Protein AF-A0AAJ2GEM2-F1 (afdb_monomer)

Secondary structure (DSSP, 8-state):
-EEEEEEEEEEEEEETTTEEEEEEEEEETTEEEEEESTTT----TTS--TTS--HHHHHHHHHHHHHT-SSSGGGTT-EEEEEEETTEEEEEE-TTS-SEE-HHHHHHHHHHHHHHHHHHHHHTT--

Solvent-accessible surface area (backbone atoms only — not comparable to full-atom values): 7118 Å² total; per-residue (Å²): 92,79,46,69,28,30,29,71,42,73,47,75,48,67,50,93,84,31,21,37,30,45,32,37,35,31,37,44,93,87,43,80,46,60,36,64,24,72,92,68,41,64,39,35,74,79,60,45,51,99,86,52,80,62,57,63,64,50,52,56,50,51,55,25,62,37,67,71,43,95,48,77,76,64,46,45,72,37,63,28,30,35,35,39,55,99,92,37,54,57,30,42,17,20,80,86,63,83,45,74,48,38,63,68,64,55,49,54,48,52,50,53,52,49,54,51,53,54,51,52,54,56,61,74,66,58,132

Mean predicted aligned error: 4.19 Å

Foldseek 3Di:
DKFKWFFADKDWDDDPVFWIWIWTWIATPNDTAIDTDPVQTTAGRRHHDPLDDPLRVVVQVLLCVQQVHPDSGVSHGGMWMFDDDPNHTQWIHHPVRPRIDGSNVVVVVVVVVSVVVVVVVVVVPDD

Sequence (127 aa):
MMEIGTIKAVHIYTHQRLYVTAELELNLKGVKYTFGGYDVFLSGMHGGESSDPPYLGRFLFRCMQVCRVDNWDELKSSKVLVEIQHGKVVAIADISGDNWFNPAKEFGIMDLEKEQMESTFRDNSKP

Nearest PDB structures (foldseek):
  3q6c-assembly14_O  TM=6.601E-01  e=2.577E-01  Klebsiella variicola At-22
  5ly5-assembly1_A-2  TM=4.650E-01  e=9.851E-02  Pyrobaculum calidifontis
  8guo-assembl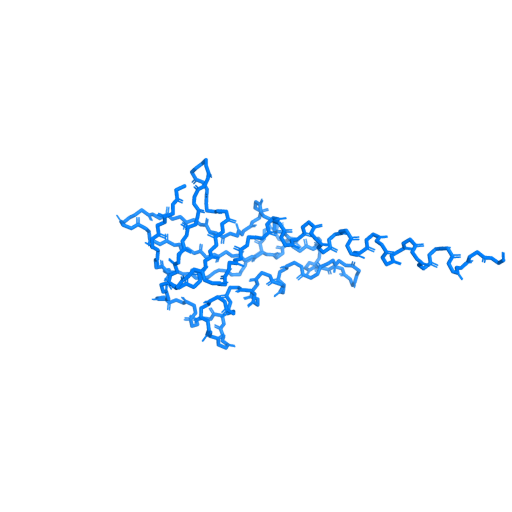y1_B  TM=4.702E-01  e=1.488E+00  Staphylococcus aureus subsp. aureus NCTC 8325
  4o8s-assembly1_A  TM=3.024E-01  e=4.287E-01  Helicobacter pylori J99
  7wtr-assembly1_CC  TM=4.411E-01  e=9.623E+00  Saccharomyces cerevisiae

Radius of gyration: 16.36 Å; Cα contacts (8 Å, |Δi|>4): 224; chains: 1; bounding box: 56×29×38 Å

Structure (mmCIF, N/CA/C/O backbone):
data_AF-A0AAJ2GEM2-F1
#
_entry.id   AF-A0AAJ2GEM2-F1
#
loop_
_atom_site.group_PDB
_atom_site.id
_atom_site.type_symbol
_atom_site.label_atom_id
_atom_site.label_alt_id
_atom_site.label_comp_id
_atom_site.label_asym_id
_atom_site.label_entity_id
_atom_site.label_seq_id
_atom_site.pdbx_PDB_ins_code
_atom_site.Cartn_x
_atom_site.Cartn_y
_atom_site.Cartn_z
_atom_site.occupancy
_atom_site.B_iso_or_equiv
_atom_site.auth_seq_id
_atom_site.auth_comp_id
_atom_site.auth_asym_id
_atom_site.auth_atom_id
_atom_site.pdbx_PDB_model_num
ATOM 1 N N . MET A 1 1 ? -4.146 13.820 7.627 1.00 87.31 1 MET A N 1
ATOM 2 C CA . MET A 1 1 ? -4.910 13.338 8.806 1.00 87.31 1 MET A CA 1
ATOM 3 C C . MET A 1 1 ? -4.444 11.925 9.117 1.00 87.31 1 MET A C 1
ATOM 5 O O . MET A 1 1 ? -4.185 11.200 8.165 1.00 87.31 1 MET A O 1
ATOM 9 N N . MET A 1 2 ? -4.312 11.554 10.393 1.00 91.69 2 MET A N 1
ATOM 10 C CA . MET A 1 2 ? -3.944 10.193 10.811 1.00 91.69 2 MET A CA 1
ATOM 11 C C . MET A 1 2 ? -5.131 9.520 11.498 1.00 91.69 2 MET A C 1
ATOM 13 O O . MET A 1 2 ? -5.761 10.132 12.357 1.00 91.69 2 MET A O 1
ATOM 17 N N . GLU A 1 3 ? -5.434 8.284 11.114 1.00 95.12 3 GLU A N 1
ATOM 18 C CA . GLU A 1 3 ? -6.582 7.518 11.611 1.00 95.12 3 GLU A CA 1
ATOM 19 C C . GLU A 1 3 ? -6.232 6.033 11.753 1.00 95.12 3 GLU A C 1
ATOM 21 O O . GLU A 1 3 ? -5.345 5.532 11.067 1.00 95.12 3 GLU A O 1
ATOM 26 N N . ILE A 1 4 ? -6.946 5.305 12.615 1.00 97.38 4 ILE A N 1
ATOM 27 C CA . ILE A 1 4 ? -6.847 3.839 12.671 1.00 97.38 4 ILE A CA 1
ATOM 28 C C . ILE A 1 4 ? -7.840 3.239 11.673 1.00 97.38 4 ILE A C 1
ATOM 30 O O . ILE A 1 4 ? -9.042 3.513 11.729 1.00 97.38 4 ILE A O 1
ATOM 34 N N . GLY A 1 5 ? -7.337 2.384 10.787 1.00 97.69 5 GLY A N 1
ATOM 35 C CA . GLY A 1 5 ? -8.118 1.616 9.824 1.00 97.69 5 GLY A CA 1
ATOM 36 C C . GLY A 1 5 ? -8.068 0.115 10.096 1.00 97.69 5 GLY A C 1
ATOM 37 O O . GLY A 1 5 ? -7.226 -0.384 10.840 1.00 97.69 5 GLY A O 1
ATOM 38 N N . THR A 1 6 ? -8.991 -0.625 9.487 1.00 98.50 6 THR A N 1
ATOM 39 C CA . THR A 1 6 ? -8.941 -2.094 9.406 1.00 98.50 6 THR A CA 1
ATOM 40 C C . THR A 1 6 ? -8.868 -2.515 7.948 1.00 98.50 6 THR A C 1
ATOM 42 O O . THR A 1 6 ? -9.696 -2.067 7.153 1.00 98.50 6 THR A O 1
ATOM 45 N N . ILE A 1 7 ? -7.937 -3.403 7.608 1.00 98.56 7 ILE A N 1
ATOM 46 C CA . ILE A 1 7 ? -7.862 -4.013 6.277 1.00 98.56 7 ILE A CA 1
ATOM 47 C C . ILE A 1 7 ? -9.051 -4.965 6.114 1.00 98.56 7 ILE A C 1
ATOM 49 O O . ILE A 1 7 ? -9.258 -5.869 6.924 1.00 98.56 7 ILE A O 1
ATOM 53 N N . LYS A 1 8 ? -9.876 -4.746 5.093 1.00 98.50 8 LYS A N 1
ATOM 54 C CA . LYS A 1 8 ? -11.078 -5.545 4.806 1.00 98.50 8 LYS A CA 1
ATOM 55 C C . LYS A 1 8 ? -10.858 -6.552 3.694 1.00 98.50 8 LYS A C 1
ATOM 57 O O . LYS A 1 8 ? -11.381 -7.660 3.774 1.00 98.50 8 LYS A O 1
ATOM 62 N N . ALA A 1 9 ? -10.066 -6.185 2.700 1.00 98.19 9 ALA A N 1
ATOM 63 C CA . ALA A 1 9 ? -9.707 -7.059 1.603 1.00 98.19 9 ALA A CA 1
ATOM 64 C C . ALA A 1 9 ? -8.306 -6.721 1.103 1.00 98.19 9 ALA A C 1
ATOM 66 O O . ALA A 1 9 ? -7.794 -5.623 1.322 1.00 98.19 9 ALA A O 1
ATOM 67 N N . VAL A 1 10 ? -7.707 -7.696 0.432 1.00 98.06 10 VAL A N 1
ATOM 68 C CA . VAL A 1 10 ? -6.443 -7.543 -0.275 1.00 98.06 10 VAL A CA 1
ATOM 69 C C . VAL A 1 10 ? -6.645 -8.025 -1.697 1.00 98.06 10 VAL A C 1
ATOM 71 O O . VAL A 1 10 ? -7.324 -9.032 -1.923 1.00 98.06 10 VAL A O 1
ATOM 74 N N . HIS A 1 11 ? -6.077 -7.302 -2.651 1.00 97.56 11 HIS A N 1
ATOM 75 C CA . HIS A 1 11 ? -6.247 -7.591 -4.065 1.00 97.56 11 HIS A CA 1
ATOM 76 C C . HIS A 1 11 ? -4.890 -7.597 -4.751 1.00 97.56 11 HIS A C 1
ATOM 78 O O . HIS A 1 11 ? -4.088 -6.691 -4.551 1.00 97.56 11 HIS A O 1
ATOM 84 N N . ILE A 1 12 ? -4.661 -8.613 -5.578 1.00 96.06 12 ILE A N 1
ATOM 85 C CA . ILE A 1 12 ? -3.611 -8.645 -6.595 1.00 96.06 12 ILE A CA 1
ATOM 86 C C . ILE A 1 12 ? -4.339 -8.909 -7.905 1.00 96.06 12 ILE A C 1
ATOM 88 O O . ILE A 1 12 ? -5.112 -9.865 -7.997 1.00 96.06 12 ILE A O 1
ATOM 92 N N . TYR A 1 13 ? -4.169 -8.035 -8.890 1.00 95.12 13 TYR A N 1
ATOM 93 C CA . TYR A 1 13 ? -4.963 -8.093 -10.114 1.00 95.12 13 TYR A CA 1
ATOM 94 C C . TYR A 1 13 ? -4.216 -7.524 -11.313 1.00 95.12 13 TYR A C 1
ATOM 96 O O . TYR A 1 13 ? -3.241 -6.783 -11.183 1.00 95.12 13 TYR A O 1
ATOM 104 N N . THR A 1 14 ? -4.701 -7.875 -12.503 1.00 94.12 14 THR A N 1
ATOM 105 C CA . THR A 1 14 ? -4.182 -7.330 -13.754 1.00 94.12 14 THR A CA 1
ATOM 106 C C . THR A 1 14 ? -4.879 -6.019 -14.114 1.00 94.12 14 THR A C 1
ATOM 108 O O . THR A 1 14 ? -6.105 -5.995 -14.246 1.00 94.12 14 THR A O 1
ATOM 111 N N . HIS A 1 15 ? -4.120 -4.955 -14.358 1.00 93.19 15 HIS A N 1
ATOM 112 C CA . HIS A 1 15 ? -4.602 -3.702 -14.930 1.00 93.19 15 HIS A CA 1
ATOM 113 C C . HIS A 1 15 ? -4.391 -3.709 -16.451 1.00 93.19 15 HIS A C 1
ATOM 115 O O . HIS A 1 15 ? -3.305 -4.019 -16.941 1.00 93.19 15 HIS A O 1
ATOM 121 N N . GLN A 1 16 ? -5.452 -3.420 -17.213 1.00 92.12 16 GLN A N 1
ATOM 122 C CA . GLN A 1 16 ? -5.443 -3.397 -18.688 1.00 92.12 16 GLN A CA 1
ATOM 123 C C . GLN A 1 16 ? -4.887 -4.669 -19.365 1.00 92.12 16 GLN A C 1
ATOM 125 O O . GLN A 1 16 ? -4.491 -4.629 -20.524 1.00 92.12 16 GLN A O 1
ATOM 130 N N . ARG A 1 17 ? -4.891 -5.817 -18.667 1.00 88.94 17 ARG A N 1
ATOM 131 C CA . ARG A 1 17 ? -4.350 -7.120 -19.120 1.00 88.94 17 ARG A CA 1
ATOM 132 C C . ARG A 1 17 ? -2.831 -7.169 -19.355 1.00 88.94 17 ARG A C 1
ATOM 134 O O . ARG A 1 17 ? -2.345 -8.203 -19.799 1.00 88.94 17 ARG A O 1
ATOM 141 N N . LEU A 1 18 ? -2.101 -6.097 -19.056 1.00 89.88 18 LEU A N 1
ATOM 142 C CA . LEU A 1 18 ? -0.658 -5.983 -19.310 1.00 89.88 18 LEU A CA 1
ATOM 143 C C . LEU A 1 18 ? 0.146 -5.847 -18.013 1.00 89.88 18 LEU A C 1
ATOM 145 O O . LEU A 1 18 ? 1.259 -6.350 -17.896 1.00 89.88 18 LEU A O 1
ATOM 149 N N . TYR A 1 19 ? -0.447 -5.217 -17.005 1.00 91.38 19 TYR A N 1
ATOM 150 C CA . TYR A 1 19 ? 0.249 -4.870 -15.776 1.00 91.38 19 TYR A CA 1
ATOM 151 C C . TYR A 1 19 ? -0.329 -5.641 -14.600 1.00 91.38 19 TYR A C 1
ATOM 153 O O . TYR A 1 19 ? -1.535 -5.861 -14.548 1.00 91.38 19 TYR A O 1
ATOM 161 N N . VAL A 1 20 ? 0.502 -6.001 -13.630 1.00 93.25 20 VAL A N 1
ATOM 162 C CA . VAL A 1 20 ? 0.079 -6.519 -12.329 1.00 93.25 20 VAL A CA 1
ATOM 163 C C . VAL A 1 20 ? 0.234 -5.410 -11.296 1.00 93.25 20 VAL A C 1
ATOM 165 O O . VAL A 1 20 ? 1.227 -4.684 -11.284 1.00 93.25 20 VAL A O 1
ATOM 168 N N . THR A 1 21 ? -0.754 -5.282 -10.421 1.00 95.44 21 THR A N 1
ATOM 169 C CA . THR A 1 21 ? -0.713 -4.374 -9.273 1.00 95.44 21 THR A CA 1
ATOM 170 C C . THR A 1 21 ? -1.363 -5.029 -8.060 1.00 95.44 21 THR A C 1
ATOM 172 O O . THR A 1 21 ? -1.958 -6.108 -8.165 1.00 95.44 21 THR A O 1
ATOM 175 N N . ALA A 1 22 ? -1.229 -4.387 -6.904 1.00 97.00 22 ALA A N 1
ATOM 176 C CA . ALA A 1 22 ? -1.862 -4.817 -5.672 1.00 97.00 22 ALA A CA 1
ATOM 177 C C . ALA A 1 22 ? -2.357 -3.630 -4.851 1.00 97.00 22 ALA A C 1
ATOM 179 O O . ALA A 1 22 ? -1.742 -2.564 -4.842 1.00 97.00 22 ALA A O 1
ATOM 180 N N . GLU A 1 23 ? -3.455 -3.835 -4.131 1.00 97.56 23 GLU A N 1
ATOM 181 C CA . GLU A 1 23 ? -4.030 -2.832 -3.237 1.00 97.56 23 GLU A CA 1
ATOM 182 C C . GLU A 1 23 ? -4.684 -3.464 -2.005 1.00 97.56 23 GLU A C 1
ATOM 184 O O . GLU A 1 23 ? -5.083 -4.635 -2.006 1.00 97.56 23 GLU A O 1
ATOM 189 N N . LEU A 1 24 ? -4.806 -2.661 -0.951 1.00 98.38 24 LEU A N 1
ATOM 190 C CA . LEU A 1 24 ? -5.553 -2.973 0.261 1.00 98.38 24 LEU A CA 1
ATOM 191 C C . LEU A 1 24 ? -6.851 -2.168 0.276 1.00 98.38 24 LEU A C 1
ATOM 193 O O . LEU A 1 24 ? -6.831 -0.948 0.103 1.00 98.38 24 LEU A O 1
ATOM 197 N N . GLU A 1 25 ? -7.963 -2.834 0.568 1.00 98.31 25 GLU A N 1
ATOM 198 C CA . GLU A 1 25 ? -9.202 -2.164 0.947 1.00 98.31 25 GLU A CA 1
ATOM 199 C C . GLU A 1 25 ? -9.182 -1.894 2.453 1.00 98.31 25 GLU A C 1
ATOM 201 O O . GLU A 1 25 ? -9.085 -2.817 3.265 1.00 98.31 25 GLU A O 1
ATOM 206 N N . LEU A 1 26 ? -9.312 -0.629 2.834 1.00 98.31 26 LEU A N 1
ATOM 207 C CA . LEU A 1 26 ? -9.297 -0.165 4.214 1.00 98.31 26 LEU A CA 1
ATOM 208 C C . LEU A 1 26 ? -10.680 0.355 4.609 1.00 98.31 26 LEU A C 1
ATOM 210 O O . LEU A 1 26 ? -11.336 1.062 3.849 1.00 98.31 26 LEU A O 1
ATOM 214 N N . ASN A 1 27 ? -11.106 0.056 5.833 1.00 98.19 27 ASN A N 1
ATOM 215 C CA . ASN A 1 27 ? -12.268 0.684 6.456 1.00 98.19 27 ASN A CA 1
ATOM 216 C C . ASN A 1 27 ? -11.808 1.571 7.613 1.00 98.19 27 ASN A C 1
ATOM 218 O O . ASN A 1 27 ? -11.241 1.077 8.593 1.00 98.19 27 ASN A O 1
ATOM 222 N N . LEU A 1 28 ? -12.073 2.868 7.487 1.00 96.75 28 LEU A N 1
ATOM 223 C CA . LEU A 1 28 ? -11.800 3.889 8.488 1.00 96.75 28 LEU A CA 1
ATOM 224 C C . LEU A 1 28 ? -13.138 4.457 8.960 1.00 96.75 28 LEU A C 1
ATOM 226 O O . LEU A 1 28 ? -13.787 5.214 8.241 1.00 96.75 28 LEU A O 1
ATOM 230 N N . LYS A 1 29 ? -13.569 4.074 10.169 1.00 94.06 29 LYS A N 1
ATOM 231 C CA . LYS A 1 29 ? -14.821 4.548 10.799 1.00 94.06 29 LYS A CA 1
ATOM 232 C C . LYS A 1 29 ? -16.066 4.413 9.894 1.00 94.06 29 LYS A C 1
ATOM 234 O O . LYS A 1 29 ? -16.943 5.268 9.906 1.00 94.06 29 LYS A O 1
ATOM 239 N N . GLY A 1 30 ? -16.147 3.337 9.112 1.00 94.75 30 GLY A N 1
ATOM 240 C CA . GLY A 1 30 ? -17.253 3.064 8.186 1.00 94.75 30 GLY A CA 1
ATOM 241 C C . GLY A 1 30 ? -17.030 3.570 6.759 1.00 94.75 30 GLY A C 1
ATOM 242 O O . GLY A 1 30 ? -17.807 3.220 5.875 1.00 94.75 30 GLY A O 1
ATOM 243 N N . VAL A 1 31 ? -15.968 4.340 6.508 1.00 96.62 31 VAL A N 1
ATOM 244 C CA . VAL A 1 31 ? -15.620 4.846 5.176 1.00 96.62 31 VAL A CA 1
ATOM 245 C C . VAL A 1 31 ? -14.596 3.923 4.522 1.00 96.62 31 VAL A C 1
ATOM 247 O O . VAL A 1 31 ? -13.579 3.577 5.127 1.00 96.62 31 VAL A O 1
ATOM 250 N N . LYS A 1 32 ? -14.869 3.527 3.277 1.00 97.69 32 LYS A N 1
ATOM 251 C CA . LYS A 1 32 ? -13.980 2.696 2.462 1.00 97.69 32 LYS A CA 1
ATOM 252 C C . LYS A 1 32 ? -12.896 3.548 1.803 1.00 97.69 32 LYS A C 1
ATOM 254 O O . LYS A 1 32 ? -13.198 4.570 1.193 1.00 97.69 32 LYS A O 1
ATOM 259 N N . TYR A 1 33 ? -11.659 3.078 1.884 1.00 97.75 33 TYR A N 1
ATOM 260 C CA . TYR A 1 33 ? -10.492 3.627 1.203 1.00 97.75 33 TYR A CA 1
ATOM 261 C C . TYR A 1 33 ? -9.711 2.511 0.511 1.00 97.75 33 TYR A C 1
ATOM 263 O O . TYR A 1 33 ? -9.813 1.346 0.892 1.00 97.75 33 TYR A O 1
ATOM 271 N N . THR A 1 34 ? -8.886 2.893 -0.458 1.00 97.62 34 THR A N 1
ATOM 272 C CA . THR A 1 34 ? -7.925 2.005 -1.113 1.00 97.62 34 THR A CA 1
ATOM 273 C C . THR A 1 34 ? -6.510 2.518 -0.863 1.00 97.62 34 THR A C 1
ATOM 275 O O . THR A 1 34 ? -6.282 3.730 -0.848 1.00 97.62 34 THR A O 1
ATOM 278 N N . PHE A 1 35 ? -5.567 1.601 -0.661 1.00 98.00 35 PHE A N 1
ATOM 279 C CA . PHE A 1 35 ? -4.139 1.886 -0.541 1.00 98.00 35 PHE A CA 1
ATOM 280 C C . PHE A 1 35 ? -3.338 1.006 -1.504 1.00 98.00 35 PHE A C 1
ATOM 282 O O . PHE A 1 35 ? -3.473 -0.215 -1.464 1.00 98.00 35 PHE A O 1
ATOM 289 N N . GLY A 1 36 ? -2.495 1.613 -2.342 1.00 96.94 36 GLY A N 1
ATOM 290 C CA . GLY A 1 36 ? -1.809 0.930 -3.445 1.00 96.94 36 GLY A CA 1
ATOM 291 C C . GLY A 1 36 ? -2.563 1.076 -4.768 1.00 96.94 36 GLY A C 1
ATOM 292 O O . GLY A 1 36 ? -3.215 2.093 -5.005 1.00 96.94 36 GLY A O 1
ATOM 293 N N . GLY A 1 37 ? -2.474 0.055 -5.615 1.00 95.38 37 GLY A N 1
ATOM 294 C CA . GLY A 1 37 ? -3.141 0.002 -6.912 1.00 95.38 37 GLY A CA 1
ATOM 295 C C . GLY A 1 37 ? -2.386 0.740 -8.017 1.00 95.38 37 GLY A C 1
ATOM 296 O O . GLY A 1 37 ? -1.274 1.240 -7.828 1.00 95.38 37 GLY A O 1
ATOM 297 N N . TYR A 1 38 ? -3.013 0.811 -9.192 1.00 91.62 38 TYR A N 1
ATOM 298 C CA . TYR A 1 38 ? -2.399 1.346 -10.414 1.00 91.62 38 TYR A CA 1
ATOM 299 C C . TYR A 1 38 ? -1.965 2.818 -10.299 1.00 91.62 38 TYR A C 1
ATOM 301 O O . TYR A 1 38 ? -1.008 3.223 -10.950 1.00 91.62 38 TYR A O 1
ATOM 309 N N . ASP A 1 39 ? -2.626 3.597 -9.438 1.00 87.06 39 ASP A N 1
ATOM 310 C CA . ASP A 1 39 ? -2.284 4.994 -9.133 1.00 87.06 39 ASP A CA 1
ATOM 311 C C . ASP A 1 39 ? -0.898 5.141 -8.472 1.00 87.06 39 ASP A C 1
ATOM 313 O O . ASP A 1 39 ? -0.373 6.251 -8.389 1.00 87.06 39 ASP A O 1
ATOM 317 N N . VAL A 1 40 ? -0.321 4.046 -7.9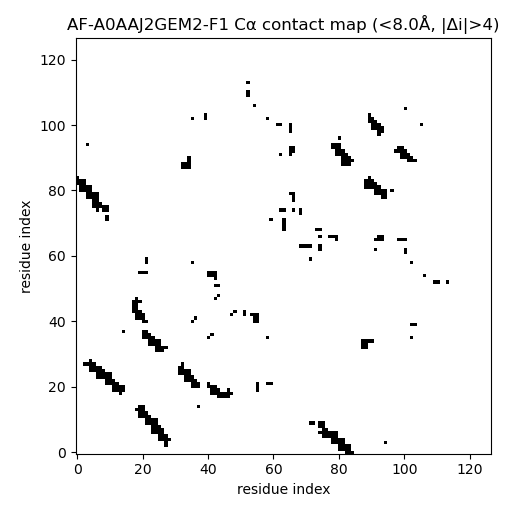64 1.00 90.19 40 VAL A N 1
ATOM 318 C CA . VAL A 1 40 ? 0.903 4.062 -7.155 1.00 90.19 40 VAL A CA 1
ATOM 319 C C . VAL A 1 40 ? 2.107 3.451 -7.888 1.00 90.19 40 VAL A C 1
ATOM 321 O O . VAL A 1 40 ? 3.235 3.761 -7.525 1.00 90.19 40 VAL A O 1
ATOM 324 N N . PHE A 1 41 ? 1.919 2.610 -8.912 1.00 89.88 41 PHE A N 1
ATOM 325 C CA . PHE A 1 41 ? 2.071 1.171 -8.693 1.00 89.88 41 PHE A CA 1
ATOM 326 C C . PHE A 1 41 ? 1.657 0.262 -9.859 1.00 89.88 41 PHE A C 1
ATOM 328 O O . PHE A 1 41 ? 0.575 -0.318 -9.792 1.00 89.88 41 PHE A O 1
ATOM 335 N N . LEU A 1 42 ? 2.504 0.034 -10.868 1.00 88.62 42 LEU A N 1
ATOM 336 C CA . LEU A 1 42 ? 2.314 -1.032 -11.865 1.00 88.62 42 LEU A CA 1
ATOM 337 C C . LEU A 1 42 ? 3.599 -1.857 -12.043 1.00 88.62 42 LEU A C 1
ATOM 339 O O . LEU A 1 42 ? 4.701 -1.339 -11.878 1.00 88.62 42 LEU A O 1
ATOM 343 N N . SER A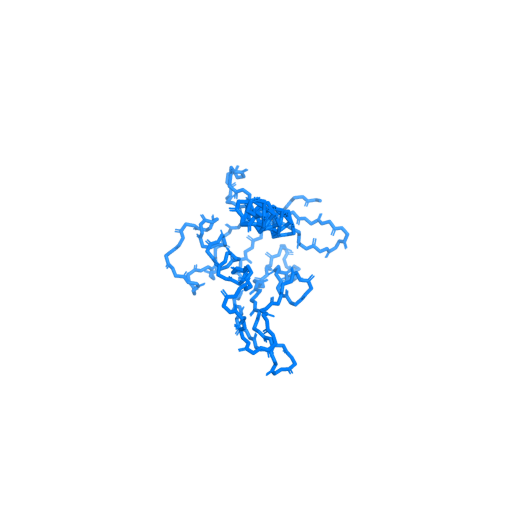 1 43 ? 3.467 -3.140 -12.390 1.00 84.38 43 SER A N 1
ATOM 344 C CA . SER A 1 43 ? 4.576 -3.908 -12.975 1.00 84.38 43 SER A CA 1
ATOM 345 C C . SER A 1 43 ? 4.958 -3.361 -14.358 1.00 84.38 43 SER A C 1
ATOM 347 O O . SER A 1 43 ? 4.233 -2.547 -14.925 1.00 84.38 43 SER A O 1
ATOM 349 N N . GLY A 1 44 ? 6.012 -3.897 -14.976 1.00 82.19 44 GLY A N 1
ATOM 350 C CA . GLY A 1 44 ? 6.224 -3.770 -16.423 1.00 82.19 44 GLY A CA 1
ATOM 351 C C . GLY A 1 44 ? 5.077 -4.376 -17.254 1.00 82.19 44 GLY A C 1
ATOM 352 O O . GLY A 1 44 ? 4.269 -5.160 -16.742 1.00 82.19 44 GLY A O 1
ATOM 353 N N . MET A 1 45 ? 5.021 -4.031 -18.548 1.00 81.94 45 MET A N 1
ATOM 354 C CA . MET A 1 45 ? 3.931 -4.326 -19.511 1.00 81.94 45 MET A CA 1
ATOM 355 C C . MET A 1 45 ? 3.648 -5.822 -19.759 1.00 81.94 45 MET A C 1
ATOM 357 O O . MET A 1 45 ? 2.637 -6.183 -20.362 1.00 81.94 45 MET A O 1
ATOM 361 N N . HIS A 1 46 ? 4.528 -6.704 -19.294 1.00 83.69 46 HIS A N 1
ATOM 362 C CA . HIS A 1 46 ? 4.3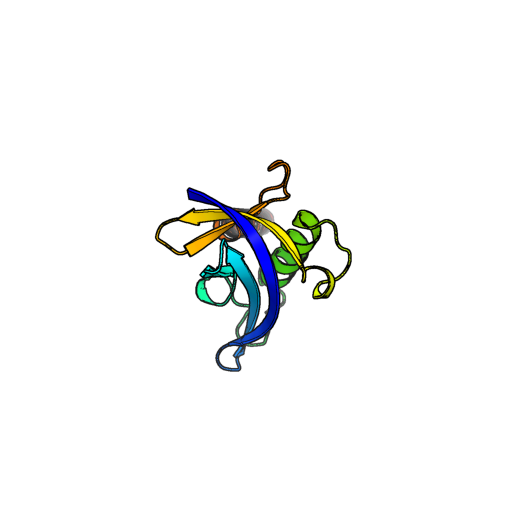81 -8.157 -19.389 1.00 83.69 46 HIS A CA 1
ATOM 363 C C . HIS A 1 46 ? 4.425 -8.837 -18.013 1.00 83.69 46 HIS A C 1
ATOM 365 O O . HIS A 1 46 ? 4.871 -9.974 -17.889 1.0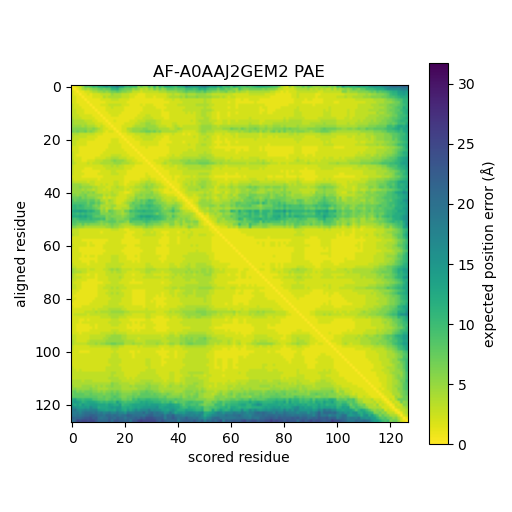0 83.69 46 HIS A O 1
ATOM 371 N N . GLY A 1 47 ? 3.973 -8.134 -16.969 1.00 79.69 47 GLY A N 1
ATOM 372 C CA . GLY A 1 47 ? 4.074 -8.594 -15.579 1.00 79.69 47 GLY A CA 1
ATOM 373 C C . GLY A 1 47 ? 5.408 -8.263 -14.900 1.00 79.69 47 GLY A C 1
ATOM 374 O O . GLY A 1 47 ? 5.640 -8.707 -13.779 1.00 79.69 47 GLY A O 1
ATOM 375 N N . GLY A 1 48 ? 6.249 -7.456 -15.551 1.00 78.75 48 GLY A N 1
ATOM 376 C CA . GLY A 1 48 ? 7.581 -7.060 -15.089 1.00 78.75 48 GLY A CA 1
ATOM 377 C C . GLY A 1 48 ? 8.683 -7.481 -16.056 1.00 78.75 48 GLY A C 1
ATOM 378 O O . GLY A 1 48 ? 8.650 -8.579 -16.609 1.00 78.75 48 GLY A O 1
ATOM 379 N N . GLU A 1 49 ? 9.658 -6.604 -16.257 1.00 79.56 49 GLU A N 1
ATOM 380 C CA . GLU A 1 49 ? 10.907 -6.912 -16.952 1.00 79.56 49 GLU A CA 1
ATOM 381 C C . GLU A 1 49 ? 12.013 -7.240 -15.940 1.00 79.56 49 GLU A C 1
ATOM 383 O O . GLU A 1 49 ? 11.976 -6.815 -14.787 1.00 79.56 49 GLU A O 1
ATOM 388 N N . SER A 1 50 ? 13.037 -7.989 -16.357 1.00 77.69 50 SER A N 1
ATOM 389 C CA . SER A 1 50 ? 14.132 -8.409 -15.465 1.00 77.69 50 SER A CA 1
ATOM 390 C C . SER A 1 50 ? 14.933 -7.246 -14.867 1.00 77.69 50 SER A C 1
ATOM 392 O O . SER A 1 50 ? 15.612 -7.425 -13.860 1.00 77.69 50 SER A O 1
ATOM 394 N N . SER A 1 51 ? 14.885 -6.074 -15.500 1.00 78.38 51 SER A N 1
ATOM 395 C CA . SER A 1 51 ? 15.547 -4.840 -15.065 1.00 78.38 51 SER A CA 1
ATOM 396 C C . SER A 1 51 ? 14.627 -3.874 -14.315 1.00 78.38 51 SER A C 1
ATOM 398 O O . SER A 1 51 ? 15.084 -2.804 -13.896 1.00 78.38 51 SER A O 1
ATOM 400 N N . ASP A 1 52 ? 13.339 -4.188 -14.175 1.00 77.94 52 ASP A N 1
ATOM 401 C CA . ASP A 1 52 ? 12.405 -3.313 -13.473 1.00 77.94 52 ASP A CA 1
ATOM 402 C C . ASP A 1 52 ? 12.666 -3.359 -11.965 1.00 77.94 52 ASP A C 1
ATOM 404 O O . ASP A 1 52 ? 12.884 -4.441 -11.404 1.00 77.94 52 ASP A O 1
ATOM 408 N N . PRO A 1 53 ? 12.609 -2.210 -11.267 1.00 82.38 53 PRO A N 1
ATOM 409 C CA . PRO A 1 53 ? 12.550 -2.228 -9.819 1.00 82.38 53 PRO A CA 1
ATOM 410 C C . PRO A 1 53 ? 11.361 -3.090 -9.362 1.00 82.38 53 PRO A C 1
ATOM 412 O O . PRO A 1 53 ? 10.260 -2.982 -9.913 1.00 82.38 53 PRO A O 1
ATOM 415 N N . PRO A 1 54 ? 11.532 -3.947 -8.343 1.00 89.81 54 PRO A N 1
ATOM 416 C CA . PRO A 1 54 ? 10.502 -4.896 -7.935 1.00 89.81 54 PRO A CA 1
ATOM 417 C C . PRO A 1 54 ? 9.412 -4.226 -7.076 1.00 89.81 54 PRO A C 1
ATOM 419 O O . PRO A 1 54 ? 9.157 -4.665 -5.953 1.00 89.81 54 PRO A O 1
ATOM 422 N N . TYR A 1 55 ? 8.757 -3.164 -7.567 1.00 93.25 55 TYR A N 1
ATOM 423 C CA . TYR A 1 55 ? 7.801 -2.362 -6.785 1.00 93.25 55 TYR A CA 1
ATOM 424 C C . TYR A 1 55 ? 6.658 -3.196 -6.211 1.00 93.25 55 TYR A C 1
ATOM 426 O O . TYR A 1 55 ? 6.324 -3.041 -5.041 1.00 93.25 55 TYR A O 1
ATOM 434 N N . LEU A 1 56 ? 6.095 -4.122 -7.001 1.00 92.94 56 LEU A N 1
ATOM 435 C CA . LEU A 1 56 ? 5.047 -5.026 -6.524 1.00 92.94 56 LEU A CA 1
ATOM 436 C C . LEU A 1 56 ? 5.550 -5.870 -5.354 1.00 92.94 56 LEU A C 1
ATOM 438 O O . LEU A 1 56 ? 4.937 -5.868 -4.291 1.00 92.94 56 LEU A O 1
ATOM 442 N N . GLY A 1 57 ? 6.691 -6.543 -5.517 1.00 93.94 57 GLY A N 1
ATOM 443 C CA . GLY A 1 57 ? 7.283 -7.346 -4.446 1.00 93.94 57 GLY A CA 1
ATOM 444 C C . GLY A 1 57 ? 7.566 -6.513 -3.195 1.00 93.94 57 GLY A C 1
ATOM 445 O O . GLY A 1 57 ? 7.242 -6.935 -2.084 1.00 93.94 57 GLY A O 1
ATOM 446 N N . ARG A 1 58 ? 8.089 -5.294 -3.373 1.00 95.75 58 ARG A N 1
ATOM 447 C CA . ARG A 1 58 ? 8.348 -4.365 -2.272 1.00 95.75 58 ARG A CA 1
ATOM 448 C C . ARG A 1 58 ? 7.063 -3.948 -1.565 1.00 95.75 58 ARG A C 1
ATOM 450 O O . ARG A 1 58 ? 7.011 -4.015 -0.341 1.00 95.75 58 ARG A O 1
ATOM 457 N N . PHE A 1 59 ? 6.026 -3.570 -2.309 1.00 97.38 59 PHE A N 1
ATOM 458 C CA . PHE A 1 59 ? 4.725 -3.196 -1.762 1.00 97.38 59 PHE A CA 1
ATOM 459 C C . PHE A 1 59 ? 4.128 -4.314 -0.912 1.00 97.38 59 PHE A C 1
ATOM 461 O O . PHE A 1 59 ? 3.748 -4.082 0.239 1.00 97.38 59 PHE A O 1
ATOM 468 N N . LEU A 1 60 ? 4.085 -5.529 -1.473 1.00 97.25 60 LEU A N 1
ATOM 469 C CA . LEU A 1 60 ? 3.528 -6.696 -0.800 1.00 97.25 60 LEU A CA 1
ATOM 470 C C . LEU A 1 60 ? 4.272 -6.959 0.514 1.00 97.25 60 LEU A C 1
ATOM 472 O O . LEU A 1 60 ? 3.666 -7.057 1.582 1.00 97.25 60 LEU A O 1
ATOM 476 N N . PHE A 1 61 ? 5.603 -6.996 0.442 1.00 97.62 61 PHE A N 1
ATOM 477 C CA . PHE A 1 61 ? 6.452 -7.262 1.594 1.00 97.62 61 PHE A CA 1
ATOM 478 C C . PHE A 1 61 ? 6.330 -6.189 2.678 1.00 97.62 61 PHE A C 1
ATOM 480 O O . PHE A 1 61 ? 6.170 -6.522 3.850 1.00 97.62 61 PHE A O 1
ATOM 487 N N . ARG A 1 62 ? 6.340 -4.901 2.314 1.00 98.38 62 ARG A N 1
ATOM 488 C CA . ARG A 1 62 ? 6.219 -3.809 3.291 1.00 98.38 62 ARG A CA 1
ATOM 489 C C . ARG A 1 62 ? 4.876 -3.826 4.012 1.00 98.38 62 ARG A C 1
ATOM 491 O O . ARG A 1 62 ? 4.856 -3.647 5.226 1.00 98.38 62 ARG A O 1
ATOM 498 N N . CYS A 1 63 ? 3.774 -4.118 3.320 1.00 98.38 63 CYS A N 1
ATOM 499 C CA . CYS A 1 63 ? 2.474 -4.273 3.979 1.00 98.38 63 CYS A CA 1
ATOM 500 C C . CYS A 1 63 ? 2.472 -5.444 4.979 1.00 98.38 63 CYS A C 1
ATOM 502 O O . CYS A 1 63 ? 1.972 -5.288 6.095 1.00 98.38 63 CYS A O 1
ATOM 504 N N . MET A 1 64 ? 3.074 -6.586 4.618 1.00 98.50 64 MET A N 1
ATOM 505 C CA . MET A 1 64 ? 3.231 -7.735 5.523 1.00 98.50 64 MET A CA 1
ATOM 506 C C . MET A 1 64 ? 4.095 -7.394 6.742 1.00 98.50 64 MET A C 1
ATOM 508 O O . MET A 1 64 ? 3.706 -7.691 7.868 1.00 98.50 64 MET A O 1
ATOM 512 N N . GLN A 1 65 ? 5.205 -6.671 6.558 1.00 98.38 65 GLN A N 1
ATOM 513 C CA . GLN A 1 65 ? 6.052 -6.210 7.663 1.00 98.38 65 GLN A CA 1
ATOM 514 C C . GLN A 1 65 ? 5.334 -5.236 8.603 1.00 98.38 65 GLN A C 1
ATOM 516 O O . GLN A 1 65 ? 5.506 -5.316 9.818 1.00 98.38 65 GLN A O 1
ATOM 521 N N . VAL A 1 66 ? 4.535 -4.316 8.055 1.00 98.56 66 VAL A N 1
ATOM 522 C CA . VAL A 1 66 ? 3.708 -3.390 8.843 1.00 98.56 66 VAL A CA 1
ATOM 523 C C . VAL A 1 66 ? 2.725 -4.159 9.727 1.00 98.56 66 VAL A C 1
ATOM 525 O O . VAL A 1 66 ? 2.582 -3.848 10.906 1.00 98.56 66 VAL A O 1
ATOM 528 N N . CYS A 1 67 ? 2.086 -5.198 9.189 1.00 98.12 67 CYS A N 1
ATOM 529 C CA . CYS A 1 67 ? 1.100 -5.983 9.935 1.00 98.12 67 CYS A CA 1
ATOM 530 C C . CYS A 1 67 ? 1.705 -7.148 10.735 1.00 98.12 67 CYS A C 1
ATOM 532 O O . CYS A 1 67 ? 0.989 -7.767 11.516 1.00 98.12 67 CYS A O 1
ATOM 534 N N . ARG A 1 68 ? 3.008 -7.422 10.576 1.00 97.56 68 ARG A N 1
ATOM 535 C CA . ARG A 1 68 ? 3.736 -8.545 11.195 1.00 97.56 68 ARG A CA 1
ATOM 536 C C . ARG A 1 68 ? 3.101 -9.903 10.875 1.00 97.56 68 ARG A C 1
ATOM 538 O O . ARG A 1 68 ? 2.892 -10.719 11.768 1.00 97.56 68 ARG A O 1
ATOM 545 N N . VAL A 1 69 ? 2.789 -10.109 9.599 1.00 97.69 69 VAL A N 1
ATOM 546 C CA . VAL A 1 69 ? 2.228 -11.356 9.062 1.00 97.69 69 VAL A CA 1
ATOM 547 C C . VAL A 1 69 ? 3.192 -11.975 8.058 1.00 97.69 69 VAL A C 1
ATOM 549 O O . VAL A 1 69 ? 3.967 -11.254 7.426 1.00 97.69 69 VAL A O 1
ATOM 552 N N . ASP A 1 70 ? 3.118 -13.291 7.884 1.00 96.06 70 ASP A N 1
ATOM 553 C CA . ASP A 1 70 ? 4.011 -14.026 6.978 1.00 96.06 70 ASP A CA 1
ATOM 554 C C . ASP A 1 70 ? 3.358 -14.334 5.625 1.00 96.06 70 ASP A C 1
ATOM 556 O O . ASP A 1 70 ? 4.027 -14.769 4.685 1.00 96.06 70 ASP A O 1
ATOM 560 N N . ASN A 1 71 ? 2.048 -14.100 5.499 1.00 95.75 71 ASN A N 1
ATOM 561 C CA . ASN A 1 71 ? 1.340 -14.255 4.238 1.00 95.75 71 ASN A CA 1
ATOM 562 C C . ASN A 1 71 ? 0.405 -13.082 3.920 1.00 95.75 71 ASN A C 1
ATOM 564 O O . ASN A 1 71 ? -0.071 -12.349 4.785 1.00 95.75 71 ASN A O 1
ATOM 568 N N . TRP A 1 72 ? 0.154 -12.906 2.623 1.00 96.06 72 TRP A N 1
ATOM 569 C CA . TRP A 1 72 ? -0.624 -11.785 2.101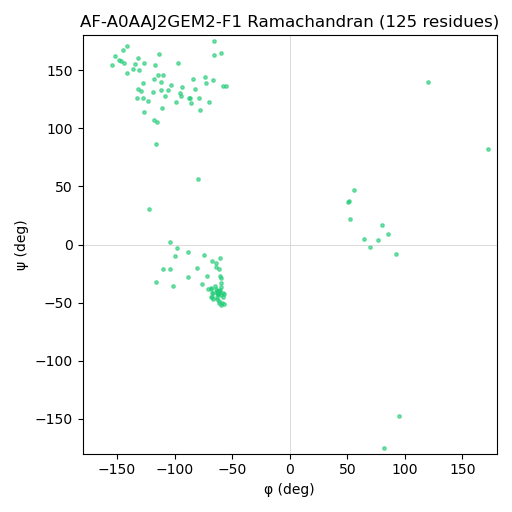 1.00 96.06 72 TRP A CA 1
ATOM 570 C C . TRP A 1 72 ? -2.091 -11.815 2.550 1.00 96.06 72 TRP A C 1
ATOM 572 O O . TRP A 1 72 ? -2.686 -10.771 2.809 1.00 96.06 72 TRP A O 1
ATOM 582 N N . ASP A 1 73 ? -2.684 -13.003 2.665 1.00 96.00 73 ASP A N 1
ATOM 583 C CA . ASP A 1 73 ? -4.092 -13.157 3.036 1.00 96.00 73 ASP A CA 1
ATOM 584 C C . ASP A 1 73 ? -4.369 -12.841 4.517 1.00 96.00 73 ASP A C 1
ATOM 586 O O . ASP A 1 73 ? -5.464 -12.369 4.839 1.00 96.00 73 ASP A O 1
ATOM 590 N N . GLU A 1 74 ? -3.381 -13.019 5.399 1.00 97.88 74 GLU A N 1
ATOM 591 C CA . GLU A 1 74 ? -3.428 -12.681 6.832 1.00 97.88 74 GLU A CA 1
ATOM 592 C C . GLU A 1 74 ? -3.494 -11.176 7.101 1.00 97.88 74 GLU A C 1
ATOM 594 O O . GLU A 1 74 ? -3.855 -10.752 8.200 1.00 97.88 74 GLU A O 1
ATOM 599 N N . LEU A 1 75 ? -3.222 -10.338 6.099 1.00 98.12 75 LEU A N 1
ATOM 600 C CA . LEU A 1 75 ? -3.444 -8.898 6.214 1.00 98.12 75 LEU A CA 1
ATOM 601 C C . LEU A 1 75 ? -4.911 -8.566 6.503 1.00 98.12 75 LEU A C 1
ATOM 603 O O . LEU A 1 75 ? -5.198 -7.556 7.149 1.00 98.12 75 LEU A O 1
ATOM 607 N N . LYS A 1 76 ? -5.858 -9.399 6.051 1.00 97.81 76 LYS A N 1
ATOM 608 C CA . LYS A 1 76 ? -7.288 -9.193 6.310 1.00 97.81 76 LYS A CA 1
ATOM 609 C C . LYS A 1 76 ? -7.553 -9.138 7.814 1.00 97.81 76 LYS A C 1
ATOM 611 O O . LYS A 1 76 ? -7.085 -9.960 8.588 1.00 97.81 76 LYS A O 1
ATOM 616 N N . SER A 1 77 ? -8.381 -8.184 8.224 1.00 97.44 77 SER A N 1
ATOM 617 C CA . SER A 1 77 ? -8.716 -7.877 9.621 1.00 97.44 77 SER A CA 1
ATOM 618 C C . SER A 1 77 ? -7.591 -7.249 10.455 1.00 97.44 77 SER A C 1
ATOM 620 O O . SER A 1 77 ? -7.858 -6.862 11.596 1.00 97.44 77 SER A O 1
ATOM 622 N N . SER A 1 78 ? -6.384 -7.061 9.907 1.00 98.25 78 SER A N 1
ATOM 623 C CA . SER A 1 78 ? -5.319 -6.338 10.608 1.00 98.25 78 SER A CA 1
ATOM 624 C C . SER A 1 78 ? -5.684 -4.862 10.779 1.00 98.25 78 SER A C 1
ATOM 626 O O . SER A 1 78 ? -6.286 -4.232 9.900 1.00 98.25 78 SER A O 1
ATOM 628 N N . LYS A 1 79 ? -5.327 -4.309 11.942 1.00 98.19 79 LYS A N 1
ATOM 629 C CA . LYS A 1 79 ? -5.464 -2.882 12.242 1.00 98.19 79 LYS A CA 1
ATOM 630 C C . LYS A 1 79 ? -4.162 -2.169 11.924 1.00 98.19 79 LYS A C 1
ATOM 632 O O . LYS A 1 79 ? -3.100 -2.635 12.320 1.00 98.19 79 LYS A O 1
ATOM 637 N N . VAL A 1 80 ? -4.271 -1.022 11.271 1.00 98.50 80 VAL A N 1
ATOM 638 C CA . VAL A 1 80 ? -3.128 -0.196 10.874 1.00 98.50 80 VAL A CA 1
ATOM 639 C C . VAL A 1 80 ? -3.419 1.265 11.172 1.00 98.50 80 VAL A C 1
ATOM 641 O O . VAL A 1 80 ? -4.578 1.695 11.142 1.00 98.50 80 VAL A O 1
ATOM 644 N N . LEU A 1 81 ? -2.371 2.034 11.449 1.00 98.38 81 LEU A N 1
ATOM 645 C CA . LEU A 1 81 ? -2.436 3.483 11.321 1.00 98.38 81 LEU A CA 1
ATOM 646 C C . LEU A 1 81 ? -2.416 3.846 9.841 1.00 98.38 81 LEU A C 1
ATOM 648 O O . LEU A 1 81 ? -1.762 3.189 9.034 1.00 98.38 81 LEU A O 1
ATOM 652 N N . VAL A 1 82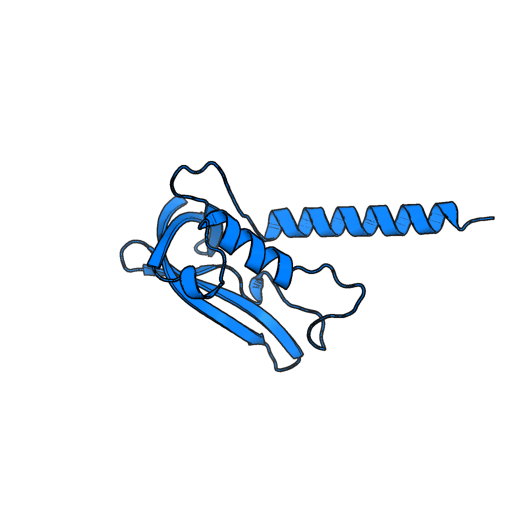 ? -3.161 4.883 9.487 1.00 98.38 82 VAL A N 1
ATOM 653 C CA . VAL A 1 82 ? -3.388 5.304 8.110 1.00 98.38 82 VAL A CA 1
ATOM 654 C C . VAL A 1 82 ? -3.184 6.806 8.019 1.00 98.38 82 VAL A C 1
ATOM 656 O O . VAL A 1 82 ? -3.818 7.571 8.748 1.00 98.38 82 VAL A O 1
ATOM 659 N N . GLU A 1 83 ? -2.326 7.235 7.099 1.00 98.12 83 GLU A N 1
ATOM 660 C CA . GLU A 1 83 ? -2.157 8.642 6.756 1.00 98.12 83 GLU A CA 1
ATOM 661 C C . GLU A 1 83 ? -2.957 8.975 5.494 1.00 98.12 83 GLU A C 1
ATOM 663 O O . GLU A 1 83 ? -2.749 8.395 4.425 1.00 98.12 83 GLU A O 1
ATOM 668 N N . ILE A 1 84 ? -3.858 9.949 5.618 1.00 97.19 84 ILE A N 1
ATOM 669 C CA . ILE A 1 84 ? -4.663 10.474 4.515 1.00 97.19 84 ILE A CA 1
ATOM 670 C C . ILE A 1 84 ? -4.178 11.871 4.142 1.00 97.19 84 ILE A C 1
ATOM 672 O O . ILE A 1 84 ? -4.143 12.775 4.991 1.00 97.19 84 ILE A O 1
ATOM 676 N N . GLN A 1 85 ? -3.901 12.067 2.855 1.00 96.44 85 GLN A N 1
ATOM 677 C CA . GLN A 1 85 ? -3.619 13.366 2.250 1.00 96.44 85 GLN A CA 1
ATOM 678 C C . GLN A 1 85 ? -4.494 13.550 1.009 1.00 96.44 85 GLN A C 1
ATOM 680 O O . GLN A 1 85 ? -4.602 12.651 0.181 1.00 96.44 85 GLN A O 1
ATOM 685 N N . HIS A 1 86 ? -5.148 14.709 0.891 1.00 94.19 86 HIS A N 1
ATOM 686 C CA . HIS A 1 86 ? -6.029 15.039 -0.241 1.00 94.19 86 HIS A CA 1
ATOM 687 C C . HIS A 1 86 ? -7.080 13.952 -0.556 1.00 94.19 86 HIS A C 1
ATOM 689 O O . HIS A 1 86 ? -7.377 13.673 -1.712 1.00 94.19 86 HIS A O 1
ATOM 695 N N . GLY A 1 87 ? -7.620 13.301 0.482 1.00 93.25 87 GLY A N 1
ATOM 696 C CA . GLY A 1 87 ? -8.618 12.235 0.341 1.00 93.25 87 GLY A CA 1
ATOM 697 C C . GLY A 1 87 ? -8.071 10.875 -0.108 1.00 93.25 87 GLY A C 1
ATOM 698 O O . GLY A 1 87 ? -8.856 9.948 -0.278 1.00 93.25 87 GLY A O 1
ATOM 699 N N . LYS A 1 88 ? -6.751 10.722 -0.267 1.00 95.19 88 LYS A N 1
ATOM 700 C CA . LYS A 1 88 ? -6.095 9.451 -0.601 1.00 95.19 88 LYS A CA 1
ATOM 701 C C . LYS A 1 88 ? -5.290 8.923 0.579 1.00 95.19 88 LYS A C 1
ATOM 703 O O . LYS A 1 88 ? -4.702 9.702 1.330 1.00 95.19 88 LYS A O 1
ATOM 708 N N . VAL A 1 89 ? -5.234 7.601 0.723 1.00 97.62 89 VAL A N 1
ATOM 709 C CA . VAL A 1 89 ? -4.322 6.958 1.673 1.00 97.62 89 VAL A CA 1
ATOM 710 C C . VAL A 1 89 ? -2.927 6.950 1.066 1.00 97.62 89 VAL A C 1
ATOM 712 O O . VAL A 1 89 ? -2.707 6.326 0.032 1.00 97.62 89 VAL A O 1
ATOM 715 N N . VAL A 1 90 ? -1.994 7.652 1.702 1.00 97.75 90 VAL A N 1
ATOM 716 C CA . VAL A 1 90 ? -0.619 7.798 1.197 1.00 97.75 90 VAL A CA 1
ATOM 717 C C . VAL A 1 90 ? 0.384 6.937 1.952 1.00 97.75 90 VAL A C 1
ATOM 719 O O . VAL A 1 90 ? 1.458 6.650 1.428 1.00 97.75 90 VAL A O 1
ATOM 722 N N . ALA A 1 91 ? 0.051 6.526 3.176 1.00 98.38 91 ALA A N 1
ATOM 723 C CA . ALA A 1 91 ? 0.907 5.680 3.989 1.00 98.38 91 ALA A CA 1
ATOM 724 C C . ALA A 1 91 ? 0.102 4.862 5.002 1.00 98.38 91 ALA A C 1
ATOM 726 O O . ALA A 1 91 ? -0.978 5.277 5.435 1.00 98.38 91 ALA A O 1
ATOM 727 N N . ILE A 1 92 ? 0.671 3.728 5.404 1.00 98.62 92 ILE A N 1
ATOM 728 C CA . ILE A 1 92 ? 0.192 2.905 6.517 1.00 98.62 92 ILE A CA 1
ATOM 729 C C . ILE A 1 92 ? 1.325 2.654 7.514 1.00 98.62 92 ILE A C 1
ATOM 731 O O . ILE A 1 92 ? 2.495 2.692 7.135 1.00 98.62 92 ILE A O 1
ATOM 735 N N . ALA A 1 93 ? 0.989 2.369 8.767 1.00 98.62 93 ALA A N 1
ATOM 736 C CA . ALA A 1 93 ? 1.945 1.940 9.782 1.00 98.62 93 ALA A CA 1
ATOM 737 C C . ALA A 1 93 ? 1.343 0.926 10.750 1.00 98.62 93 ALA A C 1
ATOM 739 O O . ALA A 1 93 ? 0.123 0.725 10.793 1.00 98.62 93 ALA A O 1
ATOM 740 N N . ASP A 1 94 ? 2.208 0.294 11.539 1.00 97.81 94 ASP A N 1
ATOM 741 C CA . ASP A 1 94 ? 1.765 -0.520 12.660 1.00 97.81 94 ASP A CA 1
ATOM 742 C C . ASP A 1 94 ? 1.085 0.356 13.720 1.00 97.81 94 ASP A C 1
ATOM 744 O O . ASP A 1 94 ? 1.189 1.581 13.713 1.00 97.81 94 ASP A O 1
ATOM 748 N N . ILE A 1 95 ? 0.322 -0.258 14.626 1.00 96.00 95 ILE A N 1
ATOM 749 C CA . ILE A 1 95 ? -0.514 0.495 15.574 1.00 96.00 95 ILE A CA 1
ATOM 750 C C . ILE A 1 95 ? 0.283 1.363 16.562 1.00 96.00 95 ILE A C 1
ATOM 752 O O . ILE A 1 95 ? -0.299 2.275 17.146 1.00 96.00 95 ILE A O 1
ATOM 756 N N . SER A 1 96 ? 1.578 1.086 16.763 1.00 95.00 96 SER A N 1
ATOM 757 C CA . SER A 1 96 ? 2.469 1.945 17.554 1.00 95.00 96 SER A CA 1
ATOM 758 C C . SER A 1 96 ? 2.980 3.151 16.762 1.00 95.00 96 SER A C 1
ATOM 760 O O . SER A 1 96 ? 3.337 4.156 17.369 1.00 95.00 96 SER A O 1
ATOM 762 N N . GLY A 1 97 ? 2.944 3.093 15.426 1.00 95.38 97 GLY A N 1
ATOM 763 C CA . GLY A 1 97 ? 3.412 4.160 14.545 1.00 95.38 97 GLY A CA 1
ATOM 764 C C . GLY A 1 97 ? 4.925 4.183 14.346 1.00 95.38 97 GLY A C 1
ATOM 765 O O . GLY A 1 97 ? 5.444 5.197 13.879 1.00 95.38 97 GLY A O 1
ATOM 766 N N . ASP A 1 98 ? 5.622 3.093 14.673 1.00 95.31 98 ASP A N 1
ATOM 767 C CA . ASP A 1 98 ? 7.083 3.001 14.581 1.00 95.31 98 ASP A CA 1
ATOM 768 C C . ASP A 1 98 ? 7.543 2.536 13.193 1.00 95.31 98 ASP A C 1
ATOM 770 O O . ASP A 1 98 ? 8.638 2.876 12.743 1.00 95.31 98 ASP A O 1
ATOM 774 N N . ASN A 1 99 ? 6.707 1.770 12.486 1.00 97.00 99 ASN A N 1
ATOM 775 C CA . ASN A 1 99 ? 7.030 1.206 11.179 1.00 97.00 99 ASN A CA 1
ATOM 776 C C . ASN A 1 99 ? 6.099 1.761 10.097 1.00 97.00 99 ASN A C 1
ATOM 778 O O . ASN A 1 99 ? 5.083 1.151 9.767 1.00 97.00 99 ASN A O 1
ATOM 782 N N . TRP A 1 100 ? 6.459 2.913 9.530 1.00 98.12 100 TRP A N 1
ATOM 783 C CA . TRP A 1 100 ? 5.719 3.524 8.426 1.00 98.12 100 TRP A CA 1
ATOM 784 C C . TRP A 1 100 ? 6.112 2.955 7.063 1.00 98.12 100 TRP A C 1
ATOM 786 O O . TRP A 1 100 ? 7.282 2.717 6.757 1.00 98.12 100 TRP A O 1
ATOM 796 N N . PHE A 1 101 ? 5.109 2.811 6.205 1.00 98.50 101 PHE A N 1
ATOM 797 C CA . PHE A 1 101 ? 5.259 2.500 4.796 1.00 98.50 101 PHE A CA 1
ATOM 798 C C . PHE A 1 101 ? 4.510 3.527 3.945 1.00 98.50 101 PHE A C 1
ATOM 800 O O . PHE A 1 101 ? 3.281 3.596 3.968 1.00 98.50 101 PHE A O 1
ATOM 807 N N . ASN A 1 102 ? 5.266 4.310 3.173 1.00 98.12 102 ASN A N 1
ATOM 808 C CA . ASN A 1 102 ? 4.755 5.218 2.149 1.00 98.12 102 ASN A CA 1
ATOM 809 C C . ASN A 1 102 ? 5.313 4.763 0.788 1.00 98.12 102 ASN A C 1
ATOM 811 O O . ASN A 1 102 ? 6.505 4.972 0.542 1.00 98.12 102 ASN A O 1
ATOM 815 N N . PRO A 1 103 ? 4.489 4.162 -0.091 1.00 97.44 103 PRO A N 1
ATOM 816 C CA . PRO A 1 103 ? 4.963 3.585 -1.343 1.00 97.44 103 PRO A CA 1
ATOM 817 C C . PRO A 1 103 ? 5.669 4.603 -2.238 1.00 97.44 103 PRO A C 1
ATOM 819 O O . PRO A 1 103 ? 6.759 4.332 -2.719 1.00 97.44 103 PRO A O 1
ATOM 822 N N . ALA A 1 104 ? 5.103 5.803 -2.401 1.00 95.50 104 ALA A N 1
ATOM 823 C CA . ALA A 1 104 ? 5.669 6.824 -3.281 1.00 95.50 104 ALA A CA 1
ATOM 824 C C . ALA A 1 104 ? 7.071 7.264 -2.831 1.00 95.50 104 ALA A C 1
ATOM 826 O O . ALA A 1 104 ? 7.973 7.407 -3.653 1.00 95.50 104 ALA A O 1
ATOM 827 N N . LYS A 1 105 ? 7.274 7.443 -1.518 1.00 96.44 105 LYS A N 1
ATOM 828 C CA . LYS A 1 105 ? 8.597 7.775 -0.967 1.00 96.44 105 LYS A CA 1
ATOM 829 C C . LYS A 1 105 ? 9.579 6.619 -1.125 1.00 96.44 105 LYS A C 1
ATOM 831 O O . LYS A 1 105 ? 10.721 6.843 -1.505 1.00 96.44 105 LYS A O 1
ATOM 836 N N . GLU A 1 106 ? 9.146 5.402 -0.813 1.00 96.94 106 GLU A N 1
ATOM 837 C CA . GLU A 1 106 ? 10.019 4.229 -0.837 1.00 96.94 106 GLU A CA 1
ATOM 838 C C . GLU A 1 106 ? 10.437 3.854 -2.265 1.00 96.94 106 GLU A C 1
ATOM 840 O O . GLU A 1 106 ? 11.600 3.543 -2.501 1.00 96.94 106 GLU A O 1
ATOM 845 N N . PHE A 1 107 ? 9.530 3.973 -3.234 1.00 95.31 107 PHE A N 1
ATOM 846 C CA . PHE A 1 107 ? 9.832 3.719 -4.643 1.00 95.31 107 PHE A CA 1
ATOM 847 C C . PHE A 1 107 ? 10.731 4.800 -5.238 1.00 95.31 107 PHE A C 1
ATOM 849 O O . PHE A 1 107 ? 11.683 4.459 -5.926 1.00 95.31 107 PHE A O 1
ATOM 856 N N . GLY A 1 108 ? 10.534 6.072 -4.876 1.00 94.69 108 GLY A N 1
ATOM 857 C CA . GLY A 1 108 ? 11.457 7.134 -5.284 1.00 94.69 108 GLY A CA 1
ATOM 858 C C . GLY A 1 108 ? 12.894 6.906 -4.796 1.00 94.69 108 GLY A C 1
ATOM 859 O O . GLY A 1 108 ? 13.840 7.238 -5.502 1.00 94.69 108 GLY A O 1
ATOM 860 N N . ILE A 1 109 ? 13.082 6.298 -3.617 1.00 95.19 109 ILE A N 1
ATOM 861 C CA . ILE A 1 109 ? 14.416 5.894 -3.138 1.00 95.19 109 ILE A CA 1
ATOM 862 C C . ILE A 1 109 ? 14.975 4.754 -4.000 1.00 95.19 109 ILE A C 1
ATOM 864 O O . ILE A 1 109 ? 16.125 4.834 -4.426 1.00 95.19 109 ILE A O 1
ATOM 868 N N . MET A 1 110 ? 14.165 3.733 -4.301 1.00 93.31 110 MET A N 1
ATOM 869 C CA . MET A 1 110 ? 14.579 2.612 -5.158 1.00 93.31 110 MET A CA 1
ATOM 870 C C . MET A 1 110 ? 15.000 3.073 -6.561 1.00 93.31 110 MET A C 1
ATOM 872 O O . MET A 1 110 ? 15.948 2.530 -7.129 1.00 93.31 110 MET A O 1
ATOM 876 N N . ASP A 1 111 ? 14.324 4.081 -7.107 1.00 91.94 111 ASP A N 1
ATOM 877 C CA . ASP A 1 111 ? 14.642 4.648 -8.420 1.00 91.94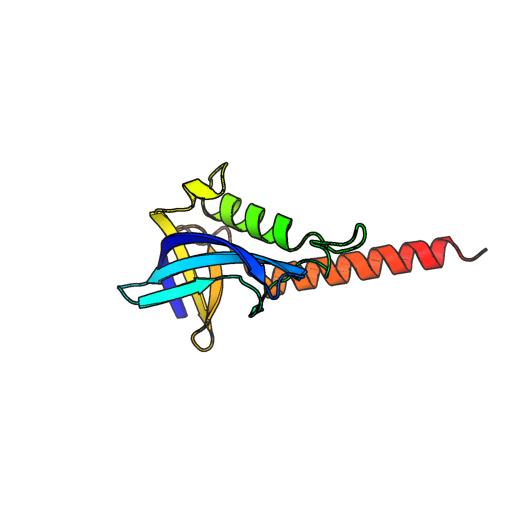 111 ASP A CA 1
ATOM 878 C C . ASP A 1 111 ? 16.004 5.338 -8.410 1.00 91.94 111 ASP A C 1
ATOM 880 O O . ASP A 1 111 ? 16.852 5.061 -9.260 1.00 91.94 111 ASP A O 1
ATOM 884 N N . LEU A 1 112 ? 16.259 6.161 -7.390 1.00 92.81 112 LEU A N 1
ATOM 885 C CA . LEU A 1 112 ? 17.550 6.822 -7.206 1.00 92.81 112 LEU A CA 1
ATOM 886 C C . LEU A 1 112 ? 18.692 5.814 -7.013 1.00 92.81 112 LEU A C 1
ATOM 888 O O . LEU A 1 112 ? 19.782 6.005 -7.553 1.00 92.81 112 LEU A O 1
ATOM 892 N N . GLU A 1 113 ? 18.461 4.736 -6.259 1.00 90.75 113 GLU A N 1
ATOM 893 C CA . GLU A 1 113 ? 19.441 3.658 -6.075 1.00 90.75 113 GLU A CA 1
ATOM 894 C C . GLU A 1 113 ? 19.753 2.950 -7.401 1.00 90.75 113 GLU A C 1
ATOM 896 O O . GLU A 1 113 ? 20.921 2.689 -7.706 1.00 90.75 113 GLU A O 1
ATOM 901 N N . LYS A 1 114 ? 18.730 2.682 -8.224 1.00 88.62 114 LYS A N 1
ATOM 902 C CA . LYS A 1 114 ? 18.900 2.101 -9.562 1.00 88.62 114 LYS A CA 1
ATOM 903 C C . LYS A 1 114 ? 19.731 3.005 -10.471 1.00 88.62 114 LYS A C 1
ATOM 905 O O . LYS A 1 114 ? 20.697 2.534 -11.071 1.00 88.62 114 LYS A O 1
ATOM 910 N N . GLU A 1 115 ? 19.410 4.294 -10.540 1.00 89.31 115 GLU A N 1
ATOM 911 C CA . GLU A 1 115 ? 20.151 5.267 -11.354 1.00 89.31 115 GLU A CA 1
ATOM 912 C C . GLU A 1 115 ? 21.628 5.384 -10.927 1.00 89.31 115 GLU A C 1
ATOM 914 O O . GLU A 1 115 ? 22.537 5.465 -11.763 1.00 89.31 115 GLU A O 1
ATOM 919 N N . GLN A 1 116 ? 21.899 5.341 -9.620 1.00 89.31 116 GLN A N 1
ATOM 920 C CA . GLN A 1 116 ? 23.264 5.361 -9.081 1.00 89.31 116 GLN A CA 1
ATOM 921 C C . GLN A 1 116 ? 24.048 4.090 -9.421 1.00 89.31 116 GLN A C 1
ATOM 923 O O . GLN A 1 116 ? 25.221 4.162 -9.801 1.00 89.31 116 GLN A O 1
ATOM 928 N N . MET A 1 117 ? 23.409 2.921 -9.334 1.00 85.88 117 MET A N 1
ATOM 929 C CA . MET A 1 117 ? 24.027 1.667 -9.759 1.00 85.88 117 MET A CA 1
ATOM 930 C C . MET A 1 117 ? 24.370 1.715 -11.251 1.00 85.88 117 MET A C 1
ATOM 932 O O . MET A 1 117 ? 25.521 1.484 -11.623 1.00 85.88 117 MET A O 1
ATOM 936 N N . GLU A 1 118 ? 23.419 2.091 -12.108 1.00 86.19 118 GLU A N 1
ATOM 937 C CA . GLU A 1 118 ? 23.634 2.167 -13.558 1.00 86.19 118 GLU A CA 1
ATOM 938 C C . GLU A 1 118 ? 24.729 3.168 -13.957 1.00 86.19 118 GLU A C 1
ATOM 940 O O . GLU A 1 118 ? 25.536 2.876 -14.843 1.00 86.19 118 GLU A O 1
ATOM 945 N N . SER A 1 119 ? 24.798 4.332 -13.305 1.00 84.12 119 SER A N 1
ATOM 946 C CA . SER A 1 119 ? 25.858 5.321 -13.557 1.00 84.12 119 SER A CA 1
ATOM 947 C C . SER A 1 119 ? 27.237 4.814 -13.127 1.00 84.12 119 SER A C 1
ATOM 949 O O . SER A 1 119 ? 28.189 4.921 -13.901 1.00 84.12 119 SER A O 1
ATOM 951 N N . THR A 1 120 ? 27.333 4.151 -11.972 1.00 83.06 120 THR A N 1
ATOM 952 C CA . THR A 1 120 ? 28.579 3.524 -11.496 1.00 83.06 120 THR A CA 1
ATOM 953 C C . THR A 1 120 ? 29.074 2.442 -12.461 1.00 83.06 120 THR A C 1
ATOM 955 O O . THR A 1 120 ? 30.264 2.379 -12.774 1.00 83.06 120 THR A O 1
ATOM 958 N N . PHE A 1 121 ? 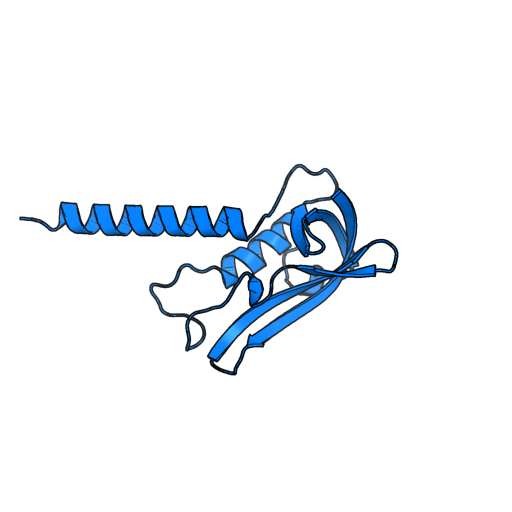28.172 1.607 -12.993 1.00 77.81 121 PHE A N 1
ATOM 959 C CA . PHE A 1 121 ? 28.534 0.609 -14.007 1.00 77.81 121 PHE A CA 1
ATOM 960 C C . PHE A 1 121 ? 29.028 1.250 -15.311 1.00 77.81 121 PHE A C 1
ATOM 962 O O . PHE A 1 121 ? 29.975 0.741 -15.914 1.00 77.81 121 PHE A O 1
ATOM 969 N N . ARG A 1 122 ? 28.428 2.367 -15.750 1.00 77.06 122 ARG A N 1
ATOM 970 C CA . ARG A 1 122 ? 28.850 3.097 -16.962 1.00 77.06 122 ARG A CA 1
ATOM 971 C C . ARG A 1 122 ? 30.218 3.758 -16.813 1.00 77.06 122 ARG A C 1
ATOM 973 O O . ARG A 1 122 ? 30.985 3.765 -17.771 1.00 77.06 122 ARG A O 1
ATOM 980 N N . ASP A 1 123 ? 30.541 4.298 -15.643 1.00 74.88 123 ASP A N 1
ATOM 981 C CA . ASP A 1 123 ? 31.847 4.927 -15.426 1.00 74.88 123 ASP A CA 1
ATOM 982 C C . ASP A 1 123 ? 32.971 3.898 -15.248 1.00 74.88 123 ASP A C 1
ATOM 984 O O . ASP A 1 123 ? 34.059 4.102 -15.779 1.00 74.88 123 ASP A O 1
ATOM 988 N N . ASN A 1 124 ? 32.693 2.741 -14.640 1.00 70.94 124 ASN A N 1
ATOM 989 C CA . ASN A 1 124 ? 33.657 1.633 -14.538 1.00 70.94 124 ASN A CA 1
ATOM 990 C C . ASN A 1 124 ? 33.865 0.852 -15.851 1.00 70.94 124 ASN A C 1
ATOM 992 O O . ASN A 1 124 ? 34.736 -0.013 -15.917 1.00 70.94 124 ASN A O 1
ATOM 996 N N . SER A 1 125 ? 33.051 1.113 -16.879 1.00 70.88 125 SER A N 1
ATOM 997 C CA . SER A 1 125 ? 33.157 0.486 -18.205 1.00 70.88 125 SER A CA 1
ATOM 998 C C . SER A 1 125 ? 33.761 1.403 -19.273 1.00 70.88 125 SER A C 1
ATOM 1000 O O . SER A 1 125 ? 33.897 0.985 -20.426 1.00 70.88 125 SER A O 1
ATOM 1002 N N . LYS A 1 126 ? 34.171 2.627 -18.909 1.00 56.16 126 LYS A N 1
ATOM 1003 C CA . LYS A 1 126 ? 35.027 3.460 -19.764 1.00 56.16 126 LYS A CA 1
ATOM 1004 C C . LYS A 1 126 ? 36.484 2.968 -19.649 1.00 56.16 126 LYS A C 1
ATOM 1006 O O . LYS A 1 126 ? 36.958 2.838 -18.522 1.00 56.16 126 LYS A O 1
ATOM 1011 N N . PRO A 1 127 ? 37.155 2.655 -20.773 1.00 59.06 127 PRO A N 1
ATOM 1012 C CA . PRO A 1 127 ? 38.540 2.178 -20.789 1.00 59.06 127 PRO A CA 1
ATOM 1013 C C . PRO A 1 127 ? 39.552 3.242 -20.349 1.00 59.06 127 PRO A C 1
ATOM 1015 O O . PRO A 1 127 ? 39.264 4.450 -20.529 1.00 59.06 127 PRO A O 1
#

pLDDT: mean 92.57, std 7.93, range [56.16, 98.62]